Protein AF-A0A949JRX0-F1 (afdb_monomer)

pLDDT: mean 88.61, std 11.94, range [56.97, 97.0]

Secondary structure (DSSP, 8-state):
--HHHHHHHTTS-SS---HHHHHHHHHHHHHT-PEEES-GGGGGSSS-EEE-

Sequence (52 aa):
MEQAHALKTASLPHHHKDPFDRLLIAQSMVEAVPIMTADPTFDLYDVDVIVG

Radius of gyration: 10.2 Å; Cα contacts (8 Å, |Δi|>4): 57; chains: 1; bounding box: 20×20×29 Å

Structure (mmCIF, N/CA/C/O backbone):
data_AF-A0A949JRX0-F1
#
_entry.id   AF-A0A949JRX0-F1
#
loop_
_atom_site.group_PDB
_atom_site.id
_atom_site.type_symbol
_atom_site.label_atom_id
_atom_site.label_alt_id
_atom_site.label_comp_id
_atom_site.la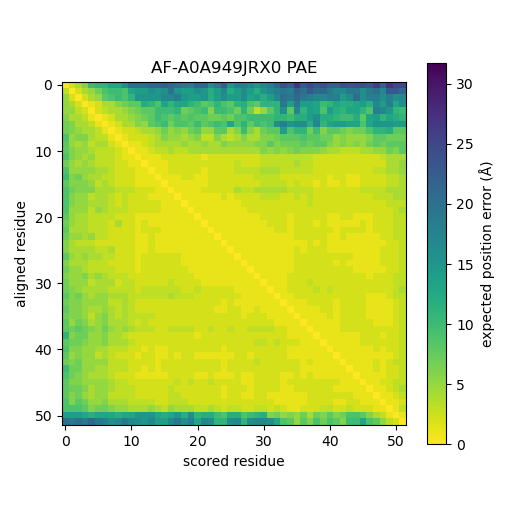bel_asym_id
_atom_site.label_entity_id
_atom_site.label_seq_id
_atom_site.pdbx_PDB_ins_code
_atom_site.Cartn_x
_atom_site.Cartn_y
_atom_site.Cartn_z
_atom_site.occupancy
_atom_site.B_iso_or_equiv
_atom_site.auth_seq_id
_atom_site.auth_comp_id
_atom_site.auth_asym_id
_atom_site.auth_atom_id
_atom_site.pdbx_PDB_model_num
ATOM 1 N N . MET A 1 1 ? -4.036 11.282 14.139 1.00 58.16 1 MET A N 1
ATOM 2 C CA . MET A 1 1 ? -3.914 11.646 12.714 1.00 58.16 1 MET A CA 1
ATOM 3 C C . MET A 1 1 ? -2.608 11.162 12.088 1.00 58.16 1 MET A C 1
ATOM 5 O O . MET A 1 1 ? -2.665 10.781 10.943 1.00 58.16 1 MET A O 1
ATOM 9 N N . GLU A 1 2 ? -1.490 11.013 12.810 1.00 56.97 2 GLU A N 1
ATOM 10 C CA . GLU A 1 2 ? -0.289 10.342 12.248 1.00 56.97 2 GLU A CA 1
ATOM 11 C C . GLU A 1 2 ? -0.062 8.927 12.824 1.00 56.97 2 GLU A C 1
ATOM 13 O O . GLU A 1 2 ? 0.314 7.988 12.128 1.00 56.97 2 GLU A O 1
ATOM 18 N N . GLN A 1 3 ? -0.417 8.724 14.097 1.00 62.12 3 GLN A N 1
ATOM 19 C CA . GLN A 1 3 ? -0.236 7.434 14.775 1.00 62.12 3 GLN A CA 1
ATOM 20 C C . GLN A 1 3 ? -1.099 6.295 14.204 1.00 62.12 3 GLN A C 1
ATOM 22 O O . GLN A 1 3 ? -0.682 5.143 14.246 1.00 62.12 3 GLN A O 1
ATOM 27 N N . ALA A 1 4 ? -2.275 6.594 13.639 1.00 63.34 4 ALA A N 1
ATOM 28 C CA . ALA A 1 4 ? -3.166 5.569 13.086 1.00 63.34 4 ALA A CA 1
ATOM 29 C C . ALA A 1 4 ? -2.542 4.853 11.874 1.00 63.34 4 ALA A C 1
ATOM 31 O O . ALA A 1 4 ? -2.635 3.629 11.775 1.00 63.34 4 ALA A O 1
ATOM 32 N N . HIS A 1 5 ? -1.847 5.595 11.004 1.00 62.84 5 HIS A N 1
ATOM 33 C CA . HIS A 1 5 ? -1.174 5.036 9.829 1.00 62.84 5 HIS A CA 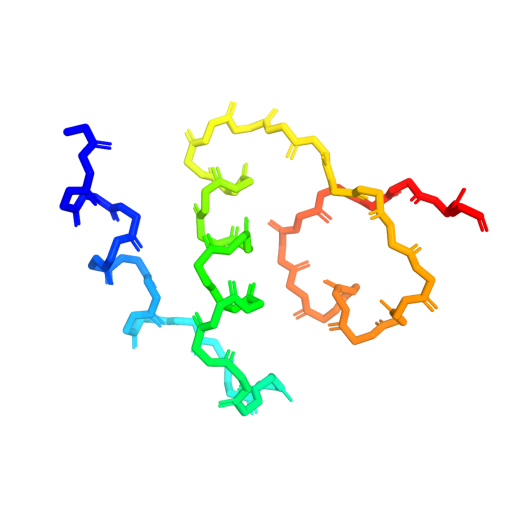1
ATOM 34 C C . HIS A 1 5 ? 0.001 4.154 10.257 1.00 62.84 5 HIS A C 1
ATOM 36 O O . HIS A 1 5 ? 0.091 3.000 9.841 1.00 62.84 5 HIS A O 1
ATOM 42 N N . ALA A 1 6 ? 0.834 4.644 11.184 1.00 64.62 6 ALA A N 1
ATOM 43 C CA . ALA A 1 6 ? 1.960 3.887 11.725 1.00 64.62 6 ALA A CA 1
ATOM 44 C C . ALA A 1 6 ? 1.514 2.573 12.398 1.00 64.62 6 ALA A C 1
ATOM 46 O O . ALA A 1 6 ? 2.106 1.526 12.136 1.00 64.62 6 ALA A O 1
ATOM 47 N N . LEU A 1 7 ? 0.436 2.589 13.195 1.00 70.19 7 LEU A N 1
ATOM 48 C CA . LEU A 1 7 ? -0.111 1.373 13.814 1.00 70.19 7 LEU A CA 1
ATOM 49 C C . LEU A 1 7 ? -0.646 0.376 12.777 1.00 70.19 7 LEU A C 1
ATOM 51 O O . LEU A 1 7 ? -0.452 -0.830 12.934 1.00 70.19 7 LEU A O 1
ATOM 55 N N . LYS A 1 8 ? -1.280 0.855 11.700 1.00 74.38 8 LYS A N 1
ATOM 56 C CA . LYS A 1 8 ? -1.798 -0.013 10.636 1.00 74.38 8 LYS A CA 1
ATOM 57 C C . LYS A 1 8 ? -0.674 -0.752 9.909 1.00 74.38 8 LYS A C 1
ATOM 59 O O . LYS A 1 8 ? -0.856 -1.931 9.597 1.00 74.38 8 LYS A O 1
ATOM 64 N N . THR A 1 9 ? 0.500 -0.129 9.731 1.00 80.81 9 THR A N 1
ATOM 65 C CA . THR A 1 9 ? 1.639 -0.783 9.058 1.00 80.81 9 THR A CA 1
ATOM 66 C C . THR A 1 9 ? 2.013 -2.114 9.710 1.00 80.81 9 THR A C 1
ATOM 68 O O . THR A 1 9 ? 2.284 -3.075 8.996 1.00 80.81 9 THR A O 1
ATOM 71 N N . ALA A 1 10 ? 1.946 -2.220 11.044 1.00 80.81 10 ALA A N 1
ATOM 72 C CA . ALA A 1 10 ? 2.304 -3.431 11.786 1.00 80.81 10 ALA A CA 1
ATOM 73 C C . ALA A 1 10 ? 1.425 -4.646 11.439 1.00 80.81 10 ALA A C 1
ATOM 75 O O . ALA A 1 10 ? 1.878 -5.779 11.571 1.00 80.81 10 ALA A O 1
ATOM 76 N N . SER A 1 11 ? 0.196 -4.413 10.966 1.00 86.75 11 SER A N 1
ATOM 77 C CA . SER A 1 11 ? -0.744 -5.463 10.550 1.00 86.75 11 SER A CA 1
ATOM 78 C C . SER A 1 11 ? -0.676 -5.820 9.061 1.00 86.75 11 SER A C 1
ATOM 80 O O . SER A 1 11 ? -1.300 -6.793 8.644 1.00 86.75 11 SER A O 1
ATOM 82 N N . LEU A 1 12 ? 0.058 -5.047 8.252 1.00 92.56 12 LEU A N 1
ATOM 83 C CA . LEU A 1 12 ? 0.130 -5.274 6.811 1.00 92.56 12 LEU A CA 1
ATOM 84 C C . LEU A 1 12 ? 0.939 -6.539 6.481 1.00 92.56 12 LEU A C 1
ATOM 86 O O . LEU A 1 12 ? 2.029 -6.715 7.043 1.00 92.56 12 LEU A O 1
ATOM 90 N N . PRO A 1 13 ? 0.479 -7.364 5.519 1.00 93.69 13 PRO A N 1
ATOM 91 C CA . PRO A 1 13 ? 1.292 -8.415 4.923 1.00 93.69 13 PRO A CA 1
ATOM 92 C C . PRO A 1 13 ? 2.648 -7.890 4.433 1.00 93.69 13 PRO A C 1
ATOM 94 O O . PRO A 1 13 ? 2.781 -6.753 3.963 1.00 93.69 13 PRO A O 1
ATOM 97 N N . HIS A 1 14 ? 3.681 -8.721 4.550 1.00 93.75 14 HIS A N 1
ATOM 98 C CA . HIS A 1 14 ? 5.060 -8.320 4.282 1.00 93.75 14 HIS A CA 1
ATOM 99 C C . HIS A 1 14 ? 5.454 -8.528 2.808 1.00 93.75 14 HIS A C 1
ATOM 101 O O . HIS A 1 14 ? 6.297 -9.370 2.503 1.00 93.75 14 HIS A O 1
ATOM 107 N N . HIS A 1 15 ? 4.828 -7.778 1.895 1.00 96.00 15 HIS A N 1
ATOM 108 C CA . HIS A 1 15 ? 5.189 -7.768 0.469 1.00 96.00 15 HIS A CA 1
ATOM 109 C C . HIS A 1 15 ? 6.244 -6.698 0.151 1.00 96.00 15 HIS A C 1
ATOM 111 O O . HIS A 1 15 ? 7.206 -6.989 -0.556 1.00 96.00 15 HIS A O 1
ATOM 117 N N . HIS A 1 16 ? 6.141 -5.511 0.760 1.00 95.81 16 HIS A N 1
ATOM 118 C CA . HIS A 1 16 ? 7.174 -4.471 0.684 1.00 95.81 16 HIS A CA 1
ATOM 119 C C . HIS A 1 16 ? 8.147 -4.533 1.866 1.00 95.81 16 HIS A C 1
ATOM 121 O O . HIS A 1 16 ? 7.745 -4.670 3.026 1.00 95.81 16 HIS A O 1
ATOM 127 N N . LYS A 1 17 ? 9.442 -4.383 1.565 1.00 93.44 17 LYS A N 1
ATOM 128 C CA . LYS A 1 17 ? 10.503 -4.210 2.573 1.00 93.44 17 LYS A CA 1
ATOM 129 C C . LYS A 1 17 ? 10.679 -2.752 2.979 1.00 93.44 17 LYS A C 1
ATOM 131 O O . LYS A 1 17 ? 11.098 -2.499 4.108 1.00 93.44 17 LYS A O 1
ATOM 136 N N . ASP A 1 18 ? 10.384 -1.823 2.071 1.00 93.94 18 ASP A N 1
ATOM 137 C CA . ASP A 1 18 ? 10.498 -0.399 2.345 1.00 93.94 18 ASP A CA 1
ATOM 138 C C . ASP A 1 18 ? 9.410 0.020 3.353 1.00 93.94 18 ASP A C 1
ATOM 140 O O . ASP A 1 18 ? 8.214 -0.197 3.113 1.00 93.94 18 ASP A O 1
ATOM 144 N N . PRO A 1 19 ? 9.781 0.574 4.521 1.00 91.00 19 PRO A N 1
ATOM 145 C CA . PRO A 1 19 ? 8.803 1.068 5.481 1.00 91.00 19 PRO A CA 1
ATOM 146 C C . PRO A 1 19 ? 7.948 2.222 4.935 1.00 91.00 19 PRO A C 1
ATOM 148 O O . PRO A 1 19 ? 6.827 2.397 5.413 1.00 91.00 19 PRO A O 1
ATOM 151 N N . PHE A 1 20 ? 8.434 2.988 3.955 1.00 92.69 20 PHE A N 1
ATOM 152 C CA . PHE A 1 20 ? 7.696 4.100 3.364 1.00 92.69 20 PHE A CA 1
ATOM 153 C C . PHE A 1 20 ? 6.557 3.619 2.458 1.00 92.69 20 PHE A C 1
ATOM 155 O O . PHE A 1 20 ? 5.435 4.097 2.611 1.00 92.69 20 PHE A O 1
ATOM 162 N N . ASP A 1 21 ? 6.780 2.600 1.622 1.00 95.19 21 ASP A N 1
ATOM 163 C CA . ASP A 1 21 ? 5.711 1.989 0.811 1.00 95.19 21 ASP A CA 1
ATOM 164 C C . ASP A 1 21 ? 4.582 1.463 1.700 1.00 95.19 21 ASP A C 1
ATOM 166 O O . ASP A 1 21 ? 3.396 1.688 1.457 1.00 95.19 21 ASP A O 1
ATOM 170 N N . ARG A 1 22 ? 4.950 0.820 2.813 1.00 95.25 22 ARG A N 1
ATOM 171 C CA . ARG A 1 22 ? 3.981 0.324 3.799 1.00 95.25 22 ARG A CA 1
ATOM 172 C C . ARG A 1 22 ? 3.209 1.454 4.474 1.00 95.25 22 ARG A C 1
ATOM 174 O O . ARG A 1 22 ? 2.042 1.258 4.813 1.00 95.25 22 ARG A O 1
ATOM 181 N N . LEU A 1 23 ? 3.835 2.612 4.679 1.00 94.12 23 LEU A N 1
ATOM 182 C CA . LEU A 1 23 ? 3.156 3.793 5.203 1.00 94.12 23 LEU A CA 1
ATOM 183 C C . LEU A 1 23 ? 2.167 4.366 4.179 1.00 94.12 23 LEU A C 1
ATOM 185 O O . LEU A 1 23 ? 1.045 4.680 4.568 1.00 94.12 23 LEU A O 1
ATOM 189 N N . LEU A 1 24 ? 2.536 4.433 2.895 1.00 94.56 24 LEU A N 1
ATOM 190 C CA . LEU A 1 24 ? 1.641 4.870 1.815 1.00 94.56 24 LEU A CA 1
ATOM 191 C C . LEU A 1 24 ? 0.410 3.964 1.697 1.00 94.56 24 LEU A C 1
ATOM 193 O O . LEU A 1 24 ? -0.714 4.460 1.647 1.00 94.56 24 LEU A O 1
ATOM 197 N N . ILE A 1 25 ? 0.605 2.642 1.748 1.00 95.56 25 ILE A N 1
ATOM 198 C CA . ILE A 1 25 ? -0.490 1.657 1.769 1.00 95.56 25 ILE A CA 1
ATOM 199 C C . ILE A 1 25 ? -1.396 1.883 2.981 1.00 95.56 25 ILE A C 1
ATOM 201 O O . ILE A 1 25 ? -2.617 1.957 2.851 1.00 95.56 25 ILE A O 1
ATOM 205 N N . ALA A 1 26 ? -0.810 2.017 4.175 1.00 94.94 26 ALA A N 1
ATOM 206 C CA . ALA A 1 26 ? -1.575 2.257 5.393 1.00 94.94 26 ALA A CA 1
ATOM 207 C C . ALA A 1 26 ? -2.390 3.556 5.322 1.00 94.94 26 ALA A C 1
ATOM 209 O O . ALA A 1 26 ? -3.540 3.571 5.758 1.00 94.94 26 ALA A O 1
ATOM 210 N N . GLN A 1 27 ? -1.813 4.625 4.7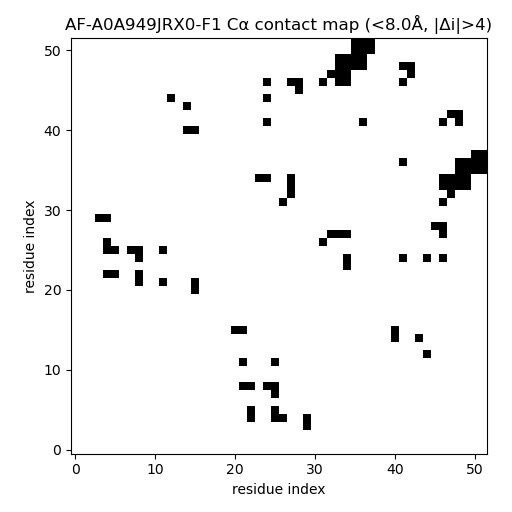76 1.00 94.06 27 GLN A N 1
ATOM 211 C CA . GLN A 1 27 ? -2.499 5.898 4.597 1.00 94.06 27 GLN A CA 1
ATOM 212 C C . GLN A 1 27 ? -3.649 5.776 3.593 1.00 94.06 27 GLN A C 1
ATOM 214 O O . GLN A 1 27 ? -4.762 6.177 3.917 1.00 94.06 27 GLN A O 1
ATOM 219 N N . SER A 1 28 ? -3.420 5.152 2.434 1.00 95.12 28 SER A N 1
ATOM 220 C CA . SER A 1 28 ? -4.464 4.890 1.434 1.00 95.12 28 SER A CA 1
ATOM 221 C C . SER A 1 28 ? -5.659 4.147 2.031 1.00 95.12 28 SER A C 1
ATOM 223 O O . SER A 1 28 ? -6.797 4.578 1.855 1.00 95.12 28 SER A O 1
ATOM 225 N N . MET A 1 29 ? -5.409 3.108 2.836 1.00 93.69 29 MET A N 1
ATOM 226 C CA . MET A 1 29 ? -6.467 2.361 3.526 1.00 93.69 29 MET A CA 1
ATOM 227 C C . MET A 1 29 ? -7.240 3.198 4.556 1.00 93.69 29 MET A C 1
ATOM 229 O O . MET A 1 29 ? -8.432 2.973 4.754 1.00 93.69 29 MET A O 1
ATOM 233 N N . VAL A 1 30 ? -6.577 4.109 5.278 1.00 92.12 30 VAL A N 1
ATOM 234 C CA . VAL A 1 30 ? -7.225 4.926 6.324 1.00 92.12 30 VAL A CA 1
ATOM 235 C C . VAL A 1 30 ? -7.987 6.105 5.729 1.00 92.12 30 VAL A C 1
ATOM 237 O O . VAL A 1 30 ? -9.069 6.439 6.209 1.00 92.12 30 VAL A O 1
ATOM 240 N N . GLU A 1 31 ? -7.429 6.732 4.700 1.0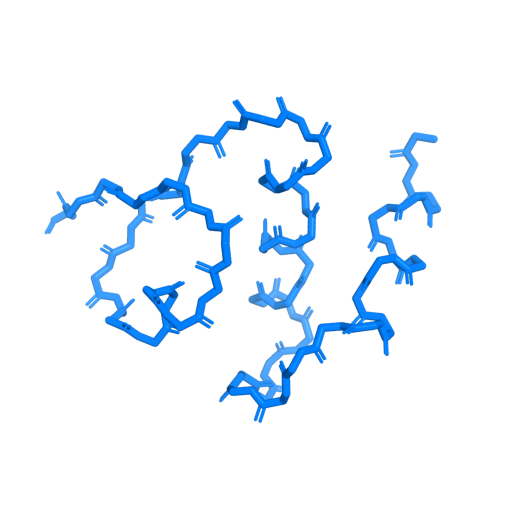0 93.25 31 GLU A N 1
ATOM 241 C CA . GLU A 1 31 ? -7.994 7.915 4.051 1.00 93.25 31 GLU A CA 1
ATOM 242 C C . GLU A 1 31 ? -8.947 7.556 2.900 1.00 93.25 31 GLU A C 1
ATOM 244 O O . GLU A 1 31 ? -9.637 8.437 2.393 1.00 93.25 31 GLU A O 1
ATOM 249 N N . ALA A 1 32 ? -9.024 6.272 2.524 1.00 93.75 32 ALA A N 1
ATOM 250 C CA . ALA A 1 32 ? -9.798 5.758 1.392 1.00 93.75 32 ALA A CA 1
ATOM 251 C C . ALA A 1 32 ? -9.476 6.498 0.080 1.00 93.75 32 ALA A C 1
ATOM 253 O O . ALA A 1 32 ? -10.369 6.895 -0.671 1.00 93.75 32 ALA A O 1
ATOM 254 N N . VAL A 1 33 ? -8.180 6.708 -0.171 1.00 95.94 33 VAL A N 1
ATOM 255 C CA . VAL A 1 33 ? -7.662 7.377 -1.374 1.00 95.94 33 VAL A CA 1
ATOM 256 C C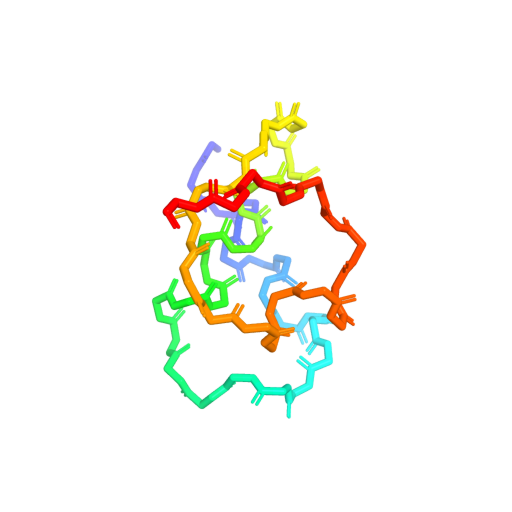 . VAL A 1 33 ? -6.833 6.410 -2.221 1.00 95.94 33 VAL A C 1
ATOM 258 O O . VAL A 1 33 ? -6.094 5.602 -1.654 1.00 95.94 33 VAL A O 1
ATOM 261 N N . PRO A 1 34 ? -6.911 6.483 -3.560 1.00 96.75 34 PRO A N 1
ATOM 262 C CA . PRO A 1 34 ? -6.152 5.597 -4.435 1.00 96.75 34 PRO A CA 1
ATOM 263 C C . PRO A 1 34 ? -4.653 5.930 -4.446 1.00 96.75 34 PRO A C 1
ATOM 265 O O . PRO A 1 34 ? -4.253 7.077 -4.235 1.00 96.75 34 PRO A O 1
ATOM 268 N N . ILE A 1 35 ? -3.827 4.931 -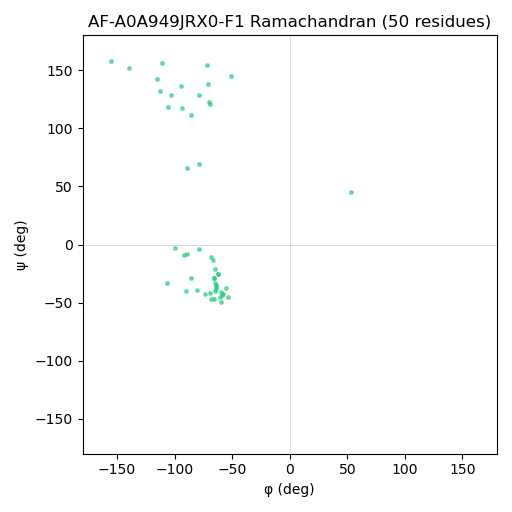4.760 1.00 96.50 35 ILE A N 1
ATOM 269 C CA . ILE A 1 35 ? -2.378 5.071 -4.947 1.00 96.50 35 ILE A CA 1
ATOM 270 C C . ILE A 1 35 ? -2.055 5.054 -6.439 1.00 96.50 35 ILE A C 1
ATOM 272 O O . ILE A 1 35 ? -2.449 4.141 -7.158 1.00 96.50 35 ILE A O 1
ATOM 276 N N . MET A 1 36 ? -1.292 6.043 -6.906 1.00 96.31 36 MET A N 1
ATOM 277 C CA . MET A 1 36 ? -0.724 6.037 -8.254 1.00 96.31 36 MET A CA 1
ATOM 278 C C . MET A 1 36 ? 0.684 5.441 -8.214 1.00 96.31 36 MET A C 1
ATOM 280 O O . MET A 1 36 ? 1.569 5.994 -7.562 1.00 96.31 36 MET A O 1
ATOM 284 N N . THR A 1 37 ? 0.895 4.317 -8.895 1.00 95.12 37 THR A N 1
ATOM 285 C CA . THR A 1 37 ? 2.192 3.625 -8.923 1.00 95.12 37 THR A CA 1
ATOM 286 C C . THR A 1 37 ? 2.340 2.777 -10.186 1.00 95.12 37 THR A C 1
ATOM 288 O O . THR A 1 37 ? 1.354 2.405 -10.819 1.00 95.12 37 THR A O 1
ATOM 291 N N . ALA A 1 38 ? 3.586 2.474 -10.548 1.00 95.50 38 ALA A N 1
ATOM 292 C CA . ALA A 1 38 ? 3.928 1.480 -11.567 1.00 95.50 38 ALA A CA 1
ATOM 293 C C . ALA A 1 38 ? 4.350 0.130 -10.947 1.00 95.50 38 ALA A C 1
ATOM 295 O O . ALA A 1 38 ? 4.656 -0.810 -11.679 1.00 95.50 38 ALA A O 1
ATOM 296 N N . ASP A 1 39 ? 4.408 0.037 -9.613 1.00 95.50 39 ASP A N 1
ATOM 297 C CA . ASP A 1 39 ? 4.767 -1.189 -8.900 1.00 95.50 39 ASP A CA 1
ATOM 298 C C . ASP A 1 39 ? 3.528 -2.082 -8.694 1.00 95.50 39 ASP A C 1
ATOM 300 O O . ASP A 1 39 ? 2.654 -1.735 -7.894 1.00 95.50 39 ASP A O 1
ATOM 304 N N . PRO A 1 40 ? 3.451 -3.254 -9.356 1.00 95.06 40 PRO A N 1
ATOM 305 C CA . PRO A 1 40 ? 2.313 -4.165 -9.227 1.00 95.06 40 PRO A CA 1
ATOM 306 C C . PRO A 1 40 ? 2.217 -4.821 -7.840 1.00 95.06 40 PRO A C 1
ATOM 308 O O . PRO A 1 40 ? 1.212 -5.444 -7.513 1.00 95.06 40 PRO A O 1
ATOM 311 N N . THR A 1 41 ? 3.242 -4.704 -6.992 1.00 96.69 41 THR A N 1
ATOM 312 C CA . THR A 1 41 ? 3.226 -5.253 -5.627 1.00 96.69 41 THR A CA 1
ATOM 313 C C . THR A 1 41 ? 2.168 -4.566 -4.752 1.00 96.69 41 THR A C 1
ATOM 315 O O . THR A 1 41 ? 1.714 -5.151 -3.766 1.00 96.69 41 THR A O 1
ATOM 318 N N . PHE A 1 42 ? 1.730 -3.353 -5.113 1.00 96.12 42 PHE A N 1
ATOM 319 C CA . PHE A 1 42 ? 0.635 -2.654 -4.432 1.00 96.12 42 PHE A CA 1
ATOM 320 C C . PHE A 1 42 ? -0.719 -3.363 -4.596 1.00 96.12 42 PHE A C 1
ATOM 322 O O . PHE A 1 42 ? -1.506 -3.336 -3.653 1.00 96.12 42 PHE A O 1
ATOM 329 N N . ASP A 1 43 ? -0.941 -4.100 -5.692 1.00 95.00 43 ASP A N 1
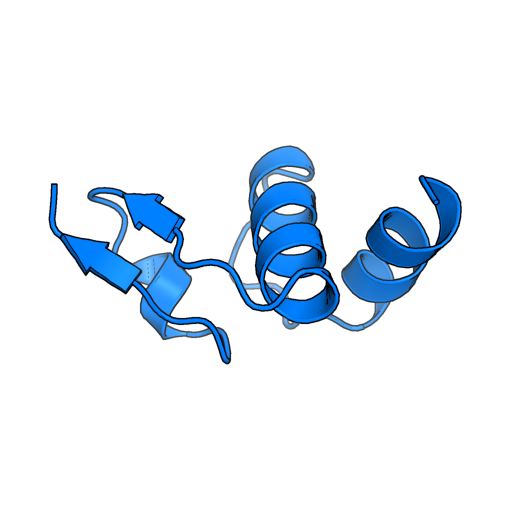ATOM 330 C CA . ASP A 1 43 ? -2.176 -4.872 -5.935 1.00 95.00 43 ASP A CA 1
ATOM 331 C C . ASP A 1 43 ? -2.351 -6.054 -4.959 1.00 95.00 43 ASP A C 1
ATOM 333 O O . ASP A 1 43 ? -3.420 -6.658 -4.870 1.00 95.00 43 ASP A O 1
ATOM 337 N N . LEU A 1 44 ? -1.298 -6.417 -4.215 1.00 96.25 44 LEU A N 1
ATOM 338 C CA . LEU A 1 44 ? -1.355 -7.448 -3.170 1.00 96.25 44 LEU A CA 1
ATOM 339 C C . LEU A 1 44 ? -1.964 -6.934 -1.856 1.00 96.25 44 LEU A C 1
ATOM 341 O O . LEU A 1 44 ? -2.117 -7.700 -0.901 1.00 96.25 44 LEU A O 1
ATOM 345 N N . TYR A 1 45 ? -2.282 -5.643 -1.789 1.00 95.19 45 TYR A N 1
ATOM 346 C CA . TYR A 1 45 ? -2.936 -5.001 -0.660 1.00 95.19 45 TYR A CA 1
ATOM 347 C C . TYR A 1 45 ? -4.361 -4.591 -1.032 1.00 95.19 45 TYR A C 1
ATOM 349 O O . TYR A 1 45 ? -4.683 -4.373 -2.192 1.00 95.19 45 TYR A O 1
ATOM 357 N N . ASP A 1 46 ? -5.217 -4.464 -0.021 1.00 94.62 46 ASP A N 1
ATOM 358 C CA . ASP A 1 46 ? -6.606 -4.021 -0.180 1.00 94.62 46 ASP A CA 1
ATOM 359 C C . ASP A 1 46 ? -6.673 -2.489 -0.336 1.00 94.62 46 ASP A C 1
ATOM 361 O O . ASP A 1 46 ? -7.034 -1.769 0.597 1.00 94.62 46 ASP A O 1
ATOM 365 N N . VAL A 1 47 ? -6.190 -1.989 -1.477 1.00 95.19 47 VAL A N 1
ATOM 366 C CA . VAL A 1 47 ? -6.152 -0.567 -1.855 1.00 95.19 47 VAL A CA 1
ATOM 367 C C . VAL A 1 47 ? -6.515 -0.395 -3.328 1.00 95.19 47 VAL A C 1
ATOM 369 O O . VAL A 1 47 ? -6.241 -1.266 -4.150 1.00 95.19 47 VAL A O 1
ATOM 372 N N . ASP A 1 48 ? -7.080 0.759 -3.673 1.00 97.00 48 ASP A N 1
ATOM 373 C CA . ASP A 1 48 ? -7.310 1.125 -5.070 1.00 97.00 48 ASP A CA 1
ATOM 374 C C . ASP A 1 48 ? -6.006 1.620 -5.712 1.00 97.00 48 ASP A C 1
ATOM 376 O O . ASP 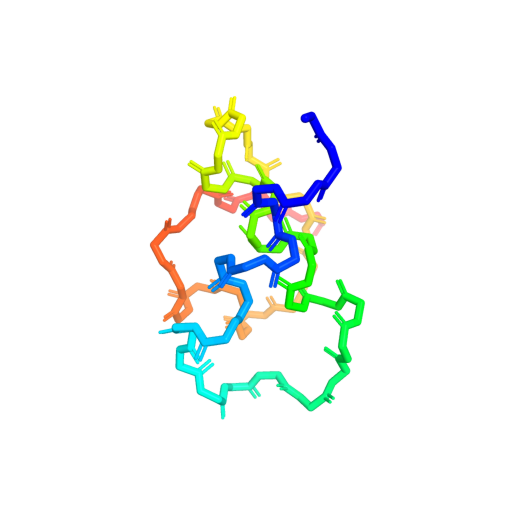A 1 48 ? -5.350 2.531 -5.194 1.00 97.00 48 ASP A O 1
ATOM 380 N N . VAL A 1 49 ? -5.648 1.056 -6.868 1.00 96.38 49 VAL A N 1
ATOM 381 C CA . VAL A 1 49 ? -4.441 1.426 -7.622 1.00 96.38 49 VAL A CA 1
ATOM 382 C C . VAL A 1 49 ? -4.813 2.090 -8.946 1.00 96.38 49 VAL A C 1
ATOM 384 O O . VAL A 1 49 ? -5.643 1.596 -9.710 1.00 96.38 49 VAL A O 1
ATOM 387 N N . ILE A 1 50 ? -4.169 3.221 -9.234 1.00 95.31 50 ILE A N 1
ATOM 388 C CA . ILE A 1 50 ? -4.211 3.901 -10.530 1.00 95.31 50 ILE A CA 1
ATOM 389 C C . ILE A 1 50 ? -2.875 3.646 -11.225 1.00 95.31 50 ILE A C 1
ATOM 391 O O . ILE A 1 50 ? -1.822 4.053 -10.732 1.00 95.31 50 ILE A O 1
ATOM 395 N N . VAL A 1 51 ? -2.921 2.988 -12.382 1.00 84.31 51 VAL A N 1
ATOM 396 C CA . VAL A 1 51 ? -1.720 2.717 -13.181 1.00 84.31 51 VAL A CA 1
ATOM 397 C C . VAL A 1 51 ? -1.206 4.027 -13.778 1.00 84.31 51 VAL A C 1
ATOM 399 O O . VA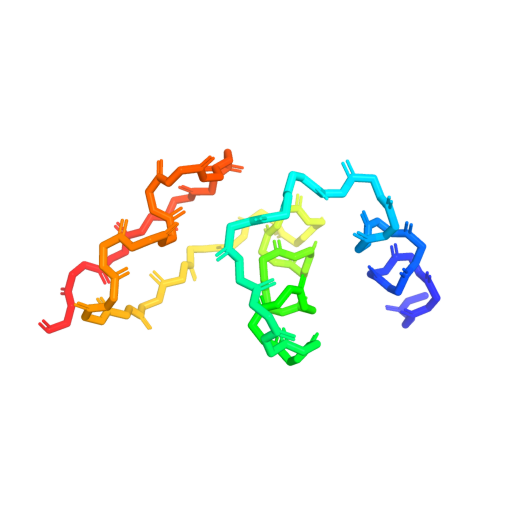L A 1 51 ? -1.955 4.736 -14.459 1.00 84.31 51 VAL A O 1
ATOM 402 N N . GLY A 1 52 ? 0.052 4.349 -13.471 1.00 63.47 52 GLY A N 1
ATOM 403 C CA . GLY A 1 52 ? 0.779 5.501 -14.014 1.00 63.47 52 GLY A CA 1
ATOM 404 C C . GLY A 1 52 ? 1.553 5.214 -15.290 1.00 63.47 52 GLY A C 1
ATOM 405 O O . GLY A 1 52 ? 1.788 4.025 -15.602 1.00 63.47 52 GLY A O 1
#

Foldseek 3Di:
DQVQLVVVLVVDDPLDPDVVVSSVLSCCVVVVHEDEDCDCSSVVGPGHYDDD

Mean predicted aligned error: 4.21 Å

Nearest PDB structures (foldseek):
  2h1c-assembly1_A  TM=8.061E-01  e=7.084E-01  Neisseria gonorrhoeae
  7vwo-assembly3_I  TM=7.294E-01  e=1.141E+00  Mycobacterium tuberculosis H37Rv
  4xgr-assembly1_A  TM=6.600E-01  e=2.766E+00  Mycobacterium tuberculosis H37Rv
  4chg-assembly3_E  TM=6.187E-01  e=4.456E+00  Mycobacterium tuberculosis H37Rv
  1v8o-assembly1_C  TM=6.880E-01  e=6.706E+00  Pyrobaculum aerophilum

Solvent-accessible surface area (backbone atoms only — not comparable to full-atom values): 3287 Å² total; per-residue (Å²): 132,66,63,63,29,61,60,45,36,78,74,52,80,86,80,67,86,52,69,62,62,39,39,52,52,26,39,26,57,74,70,74,43,70,46,76,44,82,61,72,74,57,71,80,44,93,57,56,75,43,83,107